Protein AF-A0A3D4V190-F1 (afdb_monomer_lite)

Foldseek 3Di:
DVVVVVVVVVVVVVVPPPPPDLPQPPQQQVDPADAPVVQVVVCVVPVAAEDEDDDDSPPPVSVVCSHPPSNDPVNVVCCVPHYHYHD

Secondary structure (DSSP, 8-state):
-HHHHHHHHHHHHHHT-------------S---B-HHHHHHHHHHH-PEEEE----TT-HHHHHHHHHTTTSHHHHHHHHHHEEEE-

Sequence (87 aa):
MKIFRITLVLLLALLTSTVSSAQESNVDSGVKWQSLEEAQKKAKETGKKVLIFGYADWCTYCMKMRKETYPTENVQKSLSDDFIPVQ

pLDDT: mean 86.74, std 13.8, range [55.81, 98.12]

Radius of gyration: 22.43 Å; chains: 1; bounding box: 73×20×27 Å

Structure (mmCIF, N/CA/C/O backbone):
data_AF-A0A3D4V190-F1
#
_entry.id   AF-A0A3D4V190-F1
#
loop_
_atom_site.group_PDB
_atom_site.id
_atom_site.type_symbol
_atom_site.label_atom_id
_atom_site.label_alt_id
_atom_site.label_comp_id
_atom_site.label_asym_id
_atom_site.label_entity_id
_atom_site.label_seq_id
_atom_site.pdbx_PDB_ins_code
_atom_site.Cartn_x
_atom_site.Cartn_y
_atom_site.Cartn_z
_atom_site.occupancy
_atom_site.B_iso_or_equiv
_atom_site.auth_seq_id
_atom_site.auth_comp_id
_atom_site.auth_asym_id
_atom_site.auth_atom_id
_atom_site.pdbx_PDB_model_num
ATOM 1 N N . MET A 1 1 ? 58.165 -13.372 11.500 1.00 59.25 1 MET A N 1
ATOM 2 C CA . MET A 1 1 ? 57.063 -13.039 12.442 1.00 59.25 1 MET A CA 1
ATOM 3 C C . MET A 1 1 ? 56.254 -11.791 12.063 1.00 59.25 1 MET A C 1
ATOM 5 O O . MET A 1 1 ? 55.038 -11.861 12.146 1.00 59.25 1 MET A O 1
ATOM 9 N N . LYS A 1 2 ? 56.860 -10.668 11.633 1.00 59.44 2 LYS A N 1
ATOM 10 C CA . LYS A 1 2 ? 56.107 -9.457 11.217 1.00 59.44 2 LYS A CA 1
ATOM 11 C C . LYS A 1 2 ? 55.277 -9.649 9.935 1.00 59.44 2 LYS A C 1
ATOM 13 O O . LYS A 1 2 ? 54.122 -9.255 9.909 1.00 59.44 2 LYS A O 1
ATOM 18 N N . ILE A 1 3 ? 55.831 -10.328 8.926 1.00 64.56 3 ILE A N 1
ATOM 19 C CA . ILE A 1 3 ? 55.146 -10.599 7.647 1.00 64.56 3 ILE A CA 1
ATOM 20 C C . ILE A 1 3 ? 53.914 -11.491 7.861 1.00 64.56 3 ILE A C 1
ATOM 22 O O . ILE A 1 3 ? 52.834 -11.139 7.418 1.00 64.56 3 ILE A O 1
ATOM 26 N N . PHE A 1 4 ? 54.042 -12.560 8.656 1.00 67.75 4 PHE A N 1
ATOM 27 C CA . PHE A 1 4 ? 52.935 -13.472 8.982 1.00 67.75 4 PHE A CA 1
ATOM 28 C C . PHE A 1 4 ? 51.776 -12.774 9.717 1.00 67.75 4 PHE A C 1
ATOM 30 O O . PHE A 1 4 ? 50.615 -13.099 9.499 1.00 67.75 4 PHE A O 1
ATOM 37 N N . ARG A 1 5 ? 52.080 -11.768 10.554 1.00 71.31 5 ARG A N 1
ATOM 38 C CA . ARG A 1 5 ? 51.066 -10.927 11.211 1.00 71.31 5 ARG A CA 1
ATOM 39 C C . ARG A 1 5 ? 50.329 -10.022 10.223 1.00 71.31 5 ARG A C 1
ATOM 41 O O . ARG A 1 5 ? 49.125 -9.860 10.361 1.00 71.31 5 ARG A O 1
ATOM 48 N N . ILE A 1 6 ? 51.022 -9.471 9.227 1.00 76.44 6 ILE A N 1
ATOM 49 C CA . ILE A 1 6 ? 50.402 -8.634 8.186 1.00 76.44 6 ILE A CA 1
ATOM 50 C C . ILE A 1 6 ? 49.497 -9.489 7.294 1.00 76.44 6 ILE A C 1
ATOM 52 O O . ILE A 1 6 ? 48.366 -9.096 7.022 1.00 76.44 6 ILE A O 1
ATOM 56 N N . THR A 1 7 ? 49.950 -10.688 6.911 1.00 76.31 7 THR A N 1
ATOM 57 C CA . THR A 1 7 ? 49.142 -11.625 6.119 1.00 76.31 7 THR A CA 1
ATOM 58 C C . THR A 1 7 ? 47.887 -12.066 6.876 1.00 76.31 7 THR A C 1
ATOM 60 O O . THR A 1 7 ? 46.813 -12.112 6.288 1.00 76.31 7 THR A O 1
ATOM 63 N N . LEU A 1 8 ? 47.992 -12.316 8.188 1.00 80.50 8 LEU A N 1
ATOM 64 C CA . LEU A 1 8 ? 46.856 -12.703 9.031 1.00 80.50 8 LEU A CA 1
ATOM 65 C C . LEU A 1 8 ? 45.807 -11.585 9.167 1.00 80.50 8 LEU A C 1
ATOM 67 O O . LEU A 1 8 ? 44.613 -11.863 9.127 1.00 80.50 8 LEU A O 1
ATOM 71 N N . VAL A 1 9 ? 46.239 -10.324 9.287 1.00 81.12 9 VAL A N 1
ATOM 72 C CA . VAL A 1 9 ? 45.330 -9.165 9.375 1.00 81.12 9 VAL A CA 1
ATOM 73 C C . VAL A 1 9 ? 44.612 -8.914 8.043 1.00 81.12 9 VAL A C 1
ATOM 75 O O . VAL A 1 9 ? 43.411 -8.653 8.040 1.00 81.12 9 VAL A O 1
ATOM 78 N N . LEU A 1 10 ? 45.312 -9.057 6.913 1.00 78.44 10 LEU A N 1
ATOM 79 C CA . LEU A 1 10 ? 44.716 -8.945 5.575 1.00 78.44 10 LEU A CA 1
ATOM 80 C C . LEU A 1 10 ? 43.691 -10.053 5.294 1.00 78.44 10 LEU A C 1
ATOM 82 O O . LEU A 1 10 ? 42.641 -9.781 4.718 1.00 78.44 10 LEU A O 1
ATOM 86 N N . LEU A 1 11 ? 43.963 -11.283 5.741 1.00 78.44 11 LEU A N 1
ATOM 87 C CA . LEU A 1 11 ? 43.036 -12.407 5.588 1.00 78.44 11 LEU A CA 1
ATOM 88 C C . LEU A 1 11 ? 41.762 -12.218 6.432 1.00 78.44 11 LEU A C 1
ATOM 90 O O . LEU A 1 11 ? 40.667 -12.544 5.982 1.00 78.44 11 LEU A O 1
ATOM 94 N N . LEU A 1 12 ? 41.897 -11.658 7.639 1.00 76.31 12 LEU A N 1
ATOM 95 C CA . LEU A 1 12 ? 40.773 -11.405 8.544 1.00 76.31 12 LEU A CA 1
ATOM 96 C C . LEU A 1 12 ? 39.860 -10.270 8.042 1.00 76.31 12 LEU A C 1
ATOM 98 O O . LEU A 1 12 ? 38.648 -10.339 8.223 1.00 76.31 12 LEU A O 1
ATOM 102 N N . ALA A 1 13 ? 40.420 -9.265 7.361 1.00 74.62 13 ALA A N 1
ATOM 103 C CA . ALA A 1 13 ? 39.658 -8.172 6.749 1.00 74.62 13 ALA A CA 1
ATOM 104 C C . ALA A 1 13 ? 38.847 -8.607 5.510 1.00 74.62 13 ALA A C 1
ATOM 106 O O . ALA A 1 13 ? 37.809 -8.018 5.219 1.00 74.62 13 ALA A O 1
ATOM 107 N N . LEU A 1 14 ? 39.284 -9.651 4.795 1.00 70.25 14 LEU A N 1
ATOM 108 C CA . LEU A 1 14 ? 38.534 -10.223 3.667 1.00 70.25 14 LEU A CA 1
ATOM 109 C C . LEU A 1 14 ? 37.316 -11.054 4.112 1.00 70.25 14 LEU A C 1
ATOM 111 O O . LEU A 1 14 ? 36.390 -11.258 3.333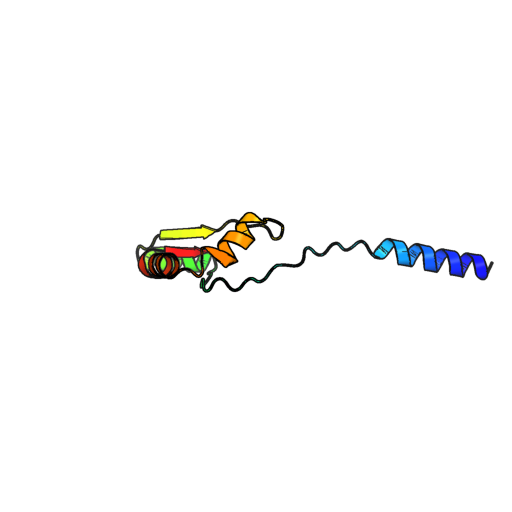 1.00 70.25 14 LEU A O 1
ATOM 115 N N . LEU A 1 15 ? 37.302 -11.540 5.356 1.00 67.31 15 LEU A N 1
ATOM 116 C CA . LEU A 1 15 ? 36.213 -12.366 5.890 1.00 67.31 15 LEU A CA 1
ATOM 117 C C . LEU A 1 15 ? 35.001 -11.541 6.355 1.00 67.31 15 LEU A C 1
ATOM 119 O O . LEU A 1 15 ? 33.905 -12.083 6.467 1.00 67.31 15 LEU A O 1
ATOM 123 N N . THR A 1 16 ? 35.160 -10.236 6.594 1.00 65.75 16 THR A N 1
ATOM 124 C CA . THR A 1 16 ? 34.077 -9.358 7.077 1.00 65.75 16 THR A CA 1
ATOM 125 C C . THR A 1 16 ? 33.242 -8.725 5.958 1.00 65.75 16 THR A C 1
ATOM 127 O O . THR A 1 16 ? 32.277 -8.020 6.243 1.00 65.75 16 THR A O 1
ATOM 130 N N . SER A 1 17 ? 33.558 -8.980 4.683 1.00 59.28 17 SER A N 1
ATOM 131 C CA . SER A 1 17 ? 32.918 -8.320 3.530 1.00 59.28 17 SER A CA 1
ATOM 132 C C . SER A 1 17 ? 31.561 -8.911 3.111 1.00 59.28 17 SER A C 1
ATOM 134 O O . SER A 1 17 ? 30.985 -8.458 2.127 1.00 59.28 17 SER A O 1
ATOM 136 N N . THR A 1 18 ? 31.032 -9.918 3.813 1.00 61.38 18 THR A N 1
ATOM 137 C CA . THR A 1 18 ? 29.799 -10.634 3.416 1.00 61.38 18 THR A CA 1
ATOM 138 C C . THR A 1 18 ? 28.535 -10.151 4.134 1.00 61.38 18 THR A C 1
ATOM 140 O O . THR A 1 18 ? 27.578 -10.904 4.300 1.00 61.38 18 THR A O 1
ATOM 143 N N . VAL A 1 19 ? 28.474 -8.875 4.522 1.00 63.34 19 VAL A N 1
ATOM 144 C CA . VAL A 1 19 ? 27.197 -8.238 4.882 1.00 63.34 19 VAL A CA 1
ATOM 145 C C . VAL A 1 19 ? 26.398 -7.992 3.603 1.00 63.34 19 VAL A C 1
ATOM 147 O O . VAL A 1 19 ? 26.528 -6.966 2.939 1.00 63.34 19 VAL A O 1
ATOM 150 N N . SER A 1 20 ? 25.591 -8.984 3.225 1.00 60.72 20 SER A N 1
ATOM 151 C CA . SER A 1 20 ? 24.593 -8.849 2.167 1.00 60.72 20 SER A CA 1
ATOM 152 C C . SER A 1 20 ? 23.411 -8.053 2.723 1.00 60.72 20 SER A C 1
ATOM 154 O O . SER A 1 20 ? 22.443 -8.615 3.228 1.00 60.72 20 SER A O 1
ATOM 156 N N . SER A 1 21 ? 23.512 -6.724 2.688 1.00 60.72 21 SER A N 1
ATOM 157 C CA . SER A 1 21 ? 22.327 -5.878 2.818 1.00 60.72 21 SER A CA 1
ATOM 158 C C . SER A 1 21 ? 21.532 -6.020 1.526 1.00 60.72 21 SER A C 1
ATOM 160 O O . SER A 1 21 ? 21.972 -5.553 0.475 1.00 60.72 21 SER A O 1
ATOM 162 N N . ALA A 1 22 ? 20.376 -6.679 1.589 1.00 57.97 22 ALA A N 1
ATOM 163 C CA . ALA A 1 22 ? 19.389 -6.577 0.526 1.00 57.97 22 ALA A CA 1
ATOM 164 C C . ALA A 1 22 ? 19.029 -5.089 0.387 1.00 57.97 22 ALA A C 1
ATOM 166 O O . ALA A 1 22 ? 18.523 -4.481 1.326 1.00 57.97 22 ALA A O 1
ATOM 167 N N . GLN A 1 23 ? 19.391 -4.467 -0.737 1.00 55.81 23 GLN A N 1
ATOM 168 C CA . GLN A 1 23 ? 19.041 -3.074 -1.000 1.00 55.81 23 GLN A CA 1
ATOM 169 C C . GLN A 1 23 ? 17.521 -2.969 -1.115 1.00 55.81 23 GLN A C 1
ATOM 171 O O . GLN A 1 23 ? 16.927 -3.493 -2.056 1.00 55.81 23 GLN A O 1
ATOM 176 N N . GLU A 1 24 ? 16.905 -2.289 -0.152 1.00 57.56 24 GLU A N 1
ATOM 177 C CA . GLU A 1 24 ? 15.481 -1.985 -0.158 1.00 57.56 24 GLU A CA 1
ATOM 178 C C . GLU A 1 24 ? 15.176 -1.094 -1.371 1.00 57.56 24 GLU A C 1
ATOM 180 O O . GLU A 1 24 ? 15.608 0.061 -1.468 1.00 57.56 24 GLU A O 1
ATOM 185 N N . SER A 1 25 ? 14.477 -1.649 -2.359 1.00 58.41 25 SER A N 1
ATOM 186 C CA . SER A 1 25 ? 14.098 -0.907 -3.553 1.00 58.41 25 SER A CA 1
ATOM 187 C C . SER A 1 25 ? 12.921 0.015 -3.227 1.00 58.41 25 SER A C 1
ATOM 189 O O . SER A 1 25 ? 11.756 -0.375 -3.347 1.00 58.41 25 SER A O 1
ATOM 191 N N . ASN A 1 26 ? 13.215 1.244 -2.810 1.00 64.75 26 ASN A N 1
ATOM 192 C CA . ASN A 1 26 ? 12.202 2.278 -2.608 1.00 64.75 26 ASN A CA 1
ATOM 193 C C . ASN A 1 26 ? 11.700 2.795 -3.969 1.00 64.75 26 ASN A C 1
ATOM 195 O O . ASN A 1 26 ? 12.144 3.820 -4.480 1.00 64.75 26 ASN A O 1
ATOM 199 N N . VAL A 1 27 ? 10.798 2.032 -4.594 1.00 79.44 27 VAL A N 1
ATOM 200 C CA . VAL A 1 27 ? 10.028 2.464 -5.767 1.00 79.44 27 VAL A CA 1
ATOM 201 C C . VAL A 1 27 ? 8.841 3.281 -5.269 1.00 79.44 27 VAL A C 1
ATOM 203 O O . VAL A 1 27 ? 7.949 2.732 -4.615 1.00 79.44 27 VAL A O 1
ATOM 206 N N . ASP A 1 28 ? 8.816 4.575 -5.593 1.00 83.75 28 ASP A N 1
ATOM 207 C CA . ASP A 1 28 ? 7.640 5.408 -5.349 1.00 83.75 28 ASP A CA 1
ATOM 208 C C . ASP A 1 28 ? 6.485 4.925 -6.238 1.00 83.75 28 ASP A C 1
ATOM 210 O O . ASP A 1 28 ? 6.546 4.972 -7.466 1.00 83.75 28 ASP A O 1
ATOM 214 N N . SER A 1 29 ? 5.454 4.395 -5.587 1.00 90.00 29 SER A N 1
ATOM 215 C CA . SER A 1 29 ? 4.270 3.807 -6.221 1.00 90.00 29 SER A CA 1
ATOM 216 C C . SER A 1 29 ? 3.060 4.744 -6.181 1.00 90.00 29 SER A C 1
ATOM 218 O O . SER A 1 29 ? 1.977 4.361 -6.627 1.00 90.00 29 SER A O 1
ATOM 220 N N . GLY A 1 30 ? 3.210 5.943 -5.602 1.00 92.50 30 GLY A N 1
ATOM 221 C CA . GLY A 1 30 ? 2.114 6.883 -5.356 1.00 92.50 30 GLY A CA 1
ATOM 222 C C . GLY A 1 30 ? 1.116 6.431 -4.282 1.00 92.50 30 GLY A C 1
ATOM 223 O O . GLY A 1 30 ? 0.152 7.137 -3.998 1.00 92.50 30 GLY A O 1
ATOM 224 N N . VAL A 1 31 ? 1.315 5.260 -3.668 1.00 94.81 31 VAL A N 1
ATOM 225 C CA . VAL A 1 31 ? 0.421 4.720 -2.635 1.00 94.81 31 VAL A CA 1
ATOM 226 C C . VAL A 1 31 ? 0.781 5.293 -1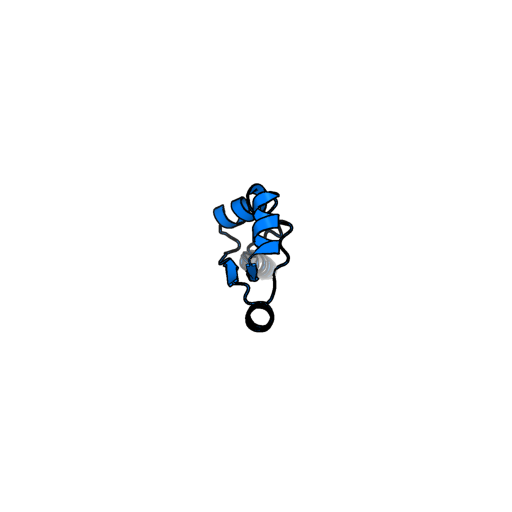.267 1.00 94.81 31 VAL A C 1
ATOM 228 O O . VAL A 1 31 ? 1.929 5.237 -0.828 1.00 94.81 31 VAL A O 1
ATOM 231 N N . LYS A 1 32 ? -0.225 5.810 -0.555 1.00 93.31 32 LYS A N 1
ATOM 232 C CA . LYS A 1 32 ? -0.089 6.303 0.823 1.00 93.31 32 LYS A CA 1
ATOM 233 C C . LYS A 1 32 ? -0.242 5.158 1.821 1.00 93.31 32 LYS A C 1
ATOM 235 O O . LYS A 1 32 ? -1.323 4.963 2.378 1.00 93.31 32 LYS A O 1
ATOM 240 N N . TRP A 1 33 ? 0.833 4.401 2.005 1.00 94.75 33 TRP A N 1
ATOM 241 C CA . TRP A 1 33 ? 0.901 3.294 2.959 1.00 94.75 33 TRP A CA 1
ATOM 242 C C . TRP A 1 33 ? 0.695 3.765 4.399 1.00 94.75 33 TRP A C 1
ATOM 244 O O . TRP A 1 33 ? 1.160 4.839 4.782 1.00 94.75 33 TRP A O 1
ATOM 254 N N . GLN A 1 34 ? -0.011 2.960 5.189 1.00 95.75 34 GLN A N 1
ATOM 255 C CA . GLN A 1 34 ? -0.322 3.242 6.591 1.00 95.75 34 GLN A CA 1
ATOM 256 C C . GLN A 1 34 ? 0.087 2.070 7.474 1.00 95.75 34 GLN A C 1
ATOM 258 O O . GLN A 1 34 ? 0.184 0.937 7.001 1.00 95.75 34 GLN A O 1
ATOM 263 N N . SER A 1 35 ? 0.281 2.330 8.768 1.00 97.12 35 SER A N 1
ATOM 264 C CA . SER A 1 35 ? 0.459 1.249 9.734 1.00 97.12 35 SER A CA 1
ATOM 265 C C . SER A 1 35 ? -0.839 0.452 9.884 1.00 97.12 35 SER A C 1
ATOM 267 O O . SER A 1 35 ? -1.945 0.976 9.707 1.00 97.12 35 SER A O 1
ATOM 269 N N . LEU A 1 36 ? -0.718 -0.825 10.248 1.00 97.06 36 LEU A N 1
ATOM 270 C CA . LEU A 1 36 ? -1.887 -1.674 10.473 1.00 97.06 36 LEU A CA 1
ATOM 271 C C . LEU A 1 36 ? -2.806 -1.107 11.570 1.00 97.06 36 LEU A C 1
ATOM 273 O O . LEU A 1 36 ? -4.025 -1.165 11.434 1.00 97.06 36 LEU A O 1
ATOM 277 N N . GLU A 1 37 ? -2.236 -0.526 12.626 1.00 97.38 37 GLU 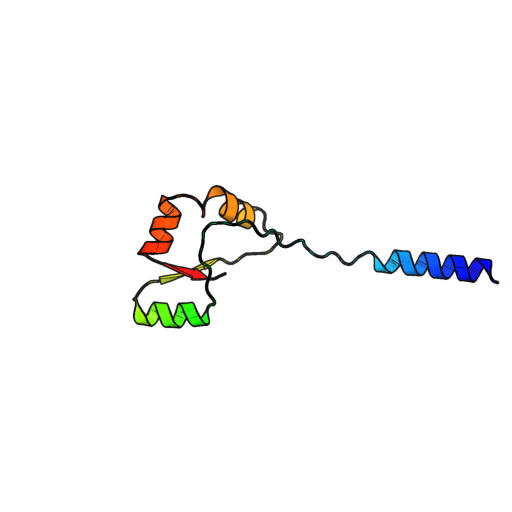A N 1
ATOM 278 C CA . GLU A 1 37 ? -2.993 0.077 13.728 1.00 97.38 37 GLU A CA 1
ATOM 279 C C . GLU A 1 37 ? -3.831 1.280 13.260 1.00 97.38 37 GLU A C 1
ATOM 281 O O . GLU A 1 37 ? -5.040 1.343 13.508 1.00 97.38 37 GLU A O 1
ATOM 286 N N . GLU A 1 38 ? -3.223 2.210 12.516 1.00 97.31 38 GLU A N 1
ATOM 287 C CA . GLU A 1 38 ? -3.935 3.358 11.946 1.00 97.31 38 GLU A CA 1
ATOM 288 C C . GLU A 1 38 ? -5.025 2.916 10.971 1.00 97.31 38 GLU A C 1
ATOM 290 O O . GLU A 1 38 ? -6.139 3.453 10.985 1.00 97.31 38 GLU A O 1
ATOM 295 N N . ALA A 1 39 ? -4.719 1.915 10.143 1.00 97.88 39 ALA A N 1
ATOM 296 C CA . ALA A 1 39 ? -5.660 1.377 9.179 1.00 97.88 39 ALA A CA 1
ATOM 297 C C . ALA A 1 39 ? -6.864 0.719 9.860 1.00 97.88 39 ALA A C 1
ATOM 299 O O . ALA A 1 39 ? -7.998 0.946 9.441 1.00 97.88 39 ALA A O 1
ATOM 300 N N . GLN A 1 40 ? -6.650 -0.032 10.943 1.00 97.69 40 GLN A N 1
ATOM 301 C CA . GLN A 1 40 ? -7.729 -0.629 11.734 1.00 97.69 40 GLN A CA 1
ATOM 302 C C . GLN A 1 40 ? -8.644 0.430 12.350 1.00 97.69 40 GLN A C 1
ATOM 304 O O . GLN A 1 40 ? -9.868 0.266 12.335 1.00 97.69 40 GLN A O 1
ATOM 309 N N . LYS A 1 41 ? -8.078 1.523 12.875 1.00 98.12 41 LYS A N 1
ATOM 310 C CA . LYS A 1 41 ? -8.869 2.638 13.408 1.00 98.12 41 LYS A CA 1
ATOM 311 C C . LYS A 1 41 ? -9.703 3.300 12.304 1.00 98.12 41 LYS A C 1
ATOM 313 O O . LYS A 1 41 ? -10.923 3.385 12.433 1.00 98.12 41 LYS A O 1
ATOM 318 N N . LYS A 1 42 ? -9.075 3.680 11.188 1.00 97.25 42 LYS A N 1
ATOM 319 C CA . LYS A 1 42 ? -9.761 4.328 10.054 1.00 97.25 42 LYS A CA 1
ATOM 320 C C . LYS A 1 42 ? -10.802 3.426 9.395 1.00 97.25 42 LYS A C 1
ATOM 322 O O . LYS A 1 42 ? -11.840 3.919 8.963 1.00 97.25 42 LYS A O 1
ATOM 327 N N . ALA A 1 43 ? -10.568 2.116 9.326 1.00 97.75 43 ALA A N 1
ATOM 328 C CA . ALA A 1 43 ? -11.536 1.167 8.780 1.00 97.75 43 ALA A CA 1
ATOM 329 C C . ALA A 1 43 ? -12.823 1.139 9.616 1.00 97.75 43 ALA A C 1
ATOM 331 O O . ALA A 1 43 ? -13.916 1.149 9.053 1.00 97.75 43 ALA A O 1
ATOM 332 N N . LYS A 1 44 ? -12.708 1.190 10.952 1.00 97.44 44 LYS A N 1
ATOM 333 C CA . LYS A 1 44 ? -13.871 1.292 11.853 1.00 97.44 44 LYS A CA 1
ATOM 334 C C . LYS A 1 44 ? -14.638 2.603 11.670 1.00 97.44 44 LYS A C 1
ATOM 336 O O . LYS A 1 44 ? -15.859 2.595 11.747 1.00 97.44 44 LYS A O 1
ATOM 341 N N . GLU A 1 45 ? -13.934 3.708 11.433 1.00 97.69 45 GLU A N 1
ATOM 342 C CA . GLU A 1 45 ? -14.537 5.039 11.271 1.00 97.69 45 GLU A CA 1
ATOM 343 C C . GLU A 1 45 ? -15.204 5.231 9.899 1.00 97.69 45 GLU A C 1
ATOM 345 O O . GLU A 1 45 ? -16.248 5.867 9.799 1.00 97.69 45 GLU A O 1
ATOM 350 N N . THR A 1 46 ? -14.603 4.692 8.836 1.00 96.88 46 THR A N 1
ATOM 351 C CA . THR A 1 46 ? -15.013 4.965 7.445 1.00 96.88 46 THR A CA 1
ATOM 352 C C . THR A 1 46 ? -15.806 3.836 6.791 1.00 96.88 46 THR A C 1
ATOM 354 O O . THR A 1 46 ? -16.426 4.055 5.755 1.00 96.88 46 THR A O 1
ATOM 357 N N . GLY A 1 47 ? -15.749 2.617 7.336 1.00 96.38 47 GLY A N 1
ATOM 358 C CA . GLY A 1 47 ? -16.294 1.413 6.700 1.00 96.38 47 GLY A CA 1
ATOM 359 C C . GLY A 1 47 ? -15.484 0.899 5.500 1.00 96.38 47 GLY A C 1
ATOM 360 O O . GLY A 1 47 ? -15.871 -0.104 4.897 1.00 96.38 47 GLY A O 1
ATOM 361 N N . LYS A 1 48 ? -14.363 1.546 5.146 1.00 97.19 48 LYS A N 1
ATOM 362 C CA . LYS A 1 48 ? -13.474 1.094 4.064 1.00 97.19 48 LYS A CA 1
ATOM 363 C C . LYS A 1 48 ? -12.747 -0.195 4.433 1.00 97.19 48 LYS A C 1
ATOM 365 O O . LYS A 1 48 ? -12.456 -0.459 5.601 1.00 97.19 48 LYS A O 1
ATOM 370 N N . LYS A 1 49 ? -12.402 -0.986 3.416 1.00 97.88 49 LYS A N 1
ATOM 371 C CA . LYS A 1 49 ? -11.656 -2.239 3.598 1.00 97.88 49 LYS A CA 1
ATOM 372 C C . LYS A 1 49 ? -10.162 -1.954 3.741 1.00 97.88 49 LYS A C 1
ATOM 374 O O . LYS A 1 49 ? -9.621 -1.094 3.055 1.00 97.88 49 LYS A O 1
ATOM 379 N N . VAL A 1 50 ? -9.471 -2.716 4.585 1.00 98.12 50 VAL A N 1
ATOM 380 C CA . VAL A 1 50 ? -8.003 -2.674 4.652 1.00 98.12 50 VAL A CA 1
ATOM 381 C C . VAL A 1 50 ? -7.431 -3.551 3.540 1.00 98.12 50 VAL A C 1
ATOM 383 O O . VAL A 1 50 ? -7.792 -4.724 3.436 1.00 98.12 50 VAL A O 1
ATOM 386 N N . LEU A 1 51 ? -6.547 -2.990 2.716 1.00 97.56 51 LEU A N 1
ATOM 387 C CA . LEU A 1 51 ? -5.788 -3.730 1.709 1.00 97.56 51 LEU A CA 1
ATOM 388 C C . LEU A 1 51 ? -4.382 -3.988 2.251 1.00 97.56 51 LEU A C 1
ATOM 390 O O . LEU A 1 51 ? -3.611 -3.048 2.420 1.00 97.56 51 LEU A O 1
ATOM 394 N N . ILE A 1 52 ? -4.047 -5.251 2.502 1.00 97.12 52 ILE A N 1
ATOM 395 C CA . ILE A 1 52 ? -2.720 -5.641 2.989 1.00 97.12 52 ILE A CA 1
ATOM 396 C C . ILE A 1 52 ? -1.870 -6.089 1.800 1.00 97.12 52 ILE A C 1
ATOM 398 O O . ILE A 1 52 ? -2.201 -7.070 1.131 1.00 97.12 52 ILE A O 1
ATOM 402 N N . PHE A 1 53 ? -0.769 -5.386 1.554 1.00 95.50 53 PHE A N 1
ATOM 403 C CA . PHE A 1 53 ? 0.213 -5.733 0.538 1.00 95.50 53 PHE A CA 1
ATOM 404 C C . PHE A 1 53 ? 1.430 -6.405 1.179 1.00 95.50 53 PHE A C 1
ATOM 406 O O . PHE A 1 53 ? 2.361 -5.747 1.631 1.00 95.50 53 PHE A O 1
ATOM 413 N N . GLY A 1 54 ? 1.425 -7.738 1.204 1.00 93.88 54 GLY A N 1
ATOM 414 C CA . GLY A 1 54 ? 2.595 -8.509 1.617 1.00 93.88 54 GLY A CA 1
ATOM 415 C C . GLY A 1 54 ? 3.692 -8.447 0.556 1.00 93.88 54 GLY A C 1
ATOM 416 O O . GLY A 1 54 ? 3.442 -8.746 -0.613 1.00 93.88 54 GLY A O 1
ATOM 417 N N . TYR A 1 55 ? 4.908 -8.084 0.960 1.00 92.75 55 TYR A N 1
ATOM 418 C CA . TYR A 1 55 ? 6.063 -8.016 0.072 1.00 92.75 55 TYR A CA 1
ATOM 419 C C . TYR A 1 55 ? 7.324 -8.569 0.740 1.00 92.75 55 TYR A C 1
ATOM 421 O O . TYR A 1 55 ? 7.361 -8.838 1.938 1.00 92.75 55 TYR A O 1
ATOM 429 N N . ALA A 1 56 ? 8.362 -8.737 -0.070 1.00 91.19 56 ALA A N 1
ATOM 430 C CA . ALA A 1 56 ? 9.732 -8.929 0.379 1.00 91.19 56 ALA A CA 1
ATOM 431 C C . ALA A 1 56 ? 10.648 -8.104 -0.529 1.00 91.19 56 ALA A C 1
ATOM 433 O O . ALA A 1 56 ? 10.315 -7.886 -1.698 1.00 91.19 56 ALA A O 1
ATOM 434 N N . ASP A 1 57 ? 11.804 -7.679 -0.033 1.00 86.69 57 ASP A N 1
ATOM 435 C CA . ASP A 1 57 ? 12.716 -6.811 -0.797 1.00 86.69 57 ASP A CA 1
ATOM 436 C C . ASP A 1 57 ? 13.263 -7.492 -2.058 1.00 86.69 57 ASP A C 1
ATOM 438 O O . ASP A 1 57 ? 13.535 -6.850 -3.066 1.00 86.69 57 ASP A O 1
ATOM 442 N N . TRP A 1 58 ? 13.349 -8.822 -2.034 1.00 87.81 58 TRP A N 1
ATOM 443 C CA . TRP A 1 58 ? 13.781 -9.656 -3.157 1.00 87.81 58 TRP A CA 1
ATOM 444 C C . TRP A 1 58 ? 12.623 -10.121 -4.057 1.00 87.81 58 TRP A C 1
ATOM 446 O O . TRP A 1 58 ? 12.825 -10.899 -4.991 1.00 87.81 58 TRP A O 1
ATOM 456 N N . CYS A 1 59 ? 11.394 -9.664 -3.810 1.00 91.56 59 CYS A N 1
ATOM 457 C CA . CYS A 1 59 ? 10.231 -10.055 -4.599 1.00 91.56 59 CYS A CA 1
ATOM 458 C C . CYS A 1 59 ? 10.147 -9.250 -5.908 1.00 91.56 59 C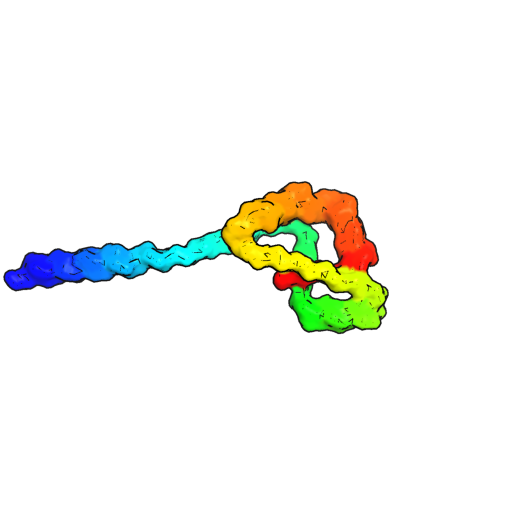YS A C 1
ATOM 460 O O . CYS A 1 59 ? 9.575 -8.156 -5.962 1.00 91.56 59 CYS A O 1
ATOM 462 N N . THR A 1 60 ? 10.640 -9.830 -7.005 1.00 93.12 60 THR A N 1
ATOM 463 C CA . THR A 1 60 ? 10.615 -9.202 -8.339 1.00 93.12 60 THR A CA 1
ATOM 464 C C . THR A 1 60 ? 9.209 -8.776 -8.776 1.00 93.12 60 THR A C 1
ATOM 466 O O . THR A 1 60 ? 9.027 -7.689 -9.324 1.00 93.12 60 THR A O 1
ATOM 469 N N . TYR A 1 61 ? 8.186 -9.591 -8.504 1.00 94.69 61 TYR A N 1
ATOM 470 C CA . TYR A 1 61 ? 6.806 -9.256 -8.868 1.00 94.69 61 TYR A CA 1
ATOM 471 C C . TYR A 1 61 ? 6.219 -8.129 -8.014 1.00 94.69 61 TYR A C 1
ATOM 473 O O . TYR A 1 61 ? 5.455 -7.314 -8.526 1.00 94.69 61 TYR A O 1
ATOM 481 N N . CYS A 1 62 ? 6.626 -8.022 -6.749 1.00 93.81 62 CYS A N 1
ATOM 482 C CA . CYS A 1 62 ? 6.222 -6.934 -5.866 1.00 93.81 62 CYS A CA 1
ATOM 483 C C . CYS A 1 62 ? 6.786 -5.600 -6.376 1.00 93.81 62 CYS A C 1
ATOM 485 O O . CYS A 1 62 ? 6.062 -4.606 -6.457 1.00 93.81 62 CYS A O 1
ATOM 487 N N . MET A 1 63 ? 8.051 -5.596 -6.815 1.00 92.75 63 MET A N 1
ATOM 488 C CA . MET A 1 63 ? 8.661 -4.435 -7.469 1.00 92.75 63 MET A CA 1
ATOM 489 C C . MET A 1 63 ? 7.949 -4.067 -8.773 1.00 92.75 63 MET A C 1
ATOM 491 O O . MET A 1 63 ? 7.668 -2.892 -9.009 1.00 92.75 63 MET A O 1
ATOM 495 N N . LYS A 1 64 ? 7.617 -5.064 -9.604 1.00 94.56 64 LYS A N 1
ATOM 496 C CA . LYS A 1 64 ? 6.875 -4.841 -10.849 1.00 94.56 64 LYS A CA 1
ATOM 497 C C . LYS A 1 64 ? 5.510 -4.204 -10.579 1.00 94.56 64 LYS A C 1
ATOM 499 O O . LYS A 1 64 ? 5.169 -3.218 -11.220 1.00 94.56 64 LYS A O 1
ATOM 504 N N . MET A 1 65 ? 4.773 -4.693 -9.583 1.00 95.50 65 MET A N 1
ATOM 505 C CA . MET A 1 65 ? 3.482 -4.125 -9.185 1.00 95.50 65 MET A CA 1
ATOM 506 C C . MET A 1 65 ? 3.616 -2.673 -8.696 1.00 95.50 65 MET A C 1
ATOM 508 O O . MET A 1 65 ? 2.825 -1.821 -9.103 1.00 95.50 65 MET A O 1
ATOM 512 N N . ARG A 1 66 ? 4.645 -2.362 -7.890 1.00 94.00 66 ARG A N 1
ATOM 513 C CA . ARG A 1 66 ? 4.961 -0.985 -7.455 1.00 94.00 66 ARG A CA 1
ATOM 514 C C . ARG A 1 66 ? 5.301 -0.049 -8.608 1.00 94.00 66 ARG A C 1
ATOM 516 O O . ARG A 1 66 ? 4.935 1.118 -8.545 1.00 94.00 66 ARG A O 1
ATOM 523 N N . LYS A 1 67 ? 5.953 -0.553 -9.654 1.00 94.69 67 LYS A N 1
ATOM 524 C CA . LYS A 1 67 ? 6.366 0.249 -10.810 1.00 94.69 67 LYS A CA 1
ATOM 525 C C . LYS A 1 67 ? 5.269 0.416 -11.864 1.00 94.69 67 LYS A C 1
ATOM 527 O O . LYS A 1 67 ? 5.170 1.476 -12.468 1.00 94.69 67 LYS A O 1
ATOM 532 N N . GLU A 1 68 ? 4.492 -0.631 -12.123 1.00 96.19 68 GLU A N 1
ATOM 533 C CA . GLU A 1 68 ? 3.630 -0.709 -13.312 1.00 96.19 68 GLU A CA 1
ATOM 534 C C . GLU A 1 68 ? 2.135 -0.718 -12.988 1.00 96.19 68 GLU A C 1
ATOM 536 O O . GLU A 1 68 ? 1.339 -0.328 -13.834 1.00 96.19 68 GLU A O 1
ATOM 541 N N . THR A 1 69 ? 1.730 -1.160 -11.794 1.00 96.50 69 THR A N 1
ATOM 542 C CA . THR A 1 69 ? 0.308 -1.305 -11.440 1.00 96.50 69 THR A CA 1
ATOM 543 C C . THR A 1 69 ? -0.149 -0.213 -10.491 1.00 96.50 69 THR A C 1
ATOM 545 O O . THR A 1 69 ? -1.085 0.516 -10.801 1.00 96.50 69 THR A O 1
ATOM 548 N N . TYR A 1 70 ? 0.506 -0.068 -9.341 1.00 96.38 70 TYR A N 1
ATOM 549 C CA . TYR A 1 70 ? 0.083 0.894 -8.326 1.00 96.38 70 TYR A CA 1
ATOM 550 C C . TYR A 1 70 ? 0.031 2.353 -8.808 1.00 96.38 70 TYR A C 1
ATOM 552 O O . TYR A 1 70 ? -0.911 3.037 -8.420 1.00 96.38 70 TYR A O 1
ATOM 560 N N . PRO A 1 71 ? 0.928 2.834 -9.688 1.00 96.19 71 PRO A N 1
ATOM 561 C CA . PRO A 1 71 ? 0.848 4.204 -10.197 1.00 96.19 71 PRO A CA 1
ATOM 562 C C . PRO A 1 71 ? -0.299 4.452 -11.191 1.00 96.19 71 PRO A C 1
ATOM 564 O O . PRO A 1 71 ? -0.543 5.599 -11.555 1.00 96.19 71 PRO A O 1
ATOM 567 N N . THR A 1 72 ? -0.981 3.408 -11.675 1.00 97.75 72 THR A N 1
ATOM 568 C CA . THR A 1 72 ? -2.045 3.568 -12.680 1.00 97.75 72 THR A CA 1
ATOM 569 C C . THR A 1 72 ? -3.272 4.260 -12.090 1.00 97.75 72 THR A C 1
ATOM 571 O O . THR A 1 72 ? -3.670 4.000 -10.954 1.00 97.75 72 THR A O 1
ATOM 574 N N . GLU A 1 73 ? -3.894 5.145 -12.871 1.00 97.12 73 GLU A N 1
ATOM 575 C CA . GLU A 1 73 ? -4.976 6.020 -12.403 1.00 97.12 73 GLU A CA 1
ATOM 576 C C . GLU A 1 73 ? -6.181 5.243 -11.852 1.00 97.12 73 GLU A C 1
ATOM 578 O O . GLU A 1 73 ? -6.717 5.583 -10.800 1.00 97.12 73 GLU A O 1
ATOM 583 N N . ASN A 1 74 ? -6.585 4.158 -12.514 1.00 97.25 74 ASN A N 1
ATOM 584 C CA . ASN A 1 74 ? -7.696 3.318 -12.069 1.00 97.25 74 ASN A CA 1
ATOM 585 C C . ASN A 1 74 ? -7.398 2.607 -10.737 1.00 97.25 74 ASN A C 1
ATOM 587 O O . ASN A 1 74 ? -8.297 2.461 -9.901 1.00 97.25 74 ASN A O 1
ATOM 591 N N . VAL A 1 75 ? -6.148 2.187 -10.516 1.00 97.25 75 VAL A N 1
ATOM 592 C CA . VAL A 1 75 ? -5.723 1.581 -9.248 1.00 97.25 75 VAL A CA 1
ATOM 593 C C . VAL A 1 75 ? -5.657 2.641 -8.157 1.00 97.25 75 VAL A C 1
ATOM 595 O O . VAL A 1 75 ? -6.225 2.428 -7.091 1.00 97.25 75 VAL A O 1
ATOM 598 N N . GLN A 1 76 ? -5.065 3.804 -8.429 1.00 97.25 76 GLN A N 1
ATOM 599 C CA . GLN A 1 76 ? -5.046 4.937 -7.497 1.00 97.25 76 GLN A CA 1
ATOM 600 C C . GLN A 1 76 ? -6.457 5.371 -7.092 1.00 97.25 76 GLN A C 1
ATOM 602 O O . GLN A 1 76 ? -6.726 5.579 -5.908 1.00 97.25 76 GLN A O 1
ATOM 607 N N . LYS A 1 77 ? -7.382 5.433 -8.054 1.00 96.94 77 LYS A N 1
ATOM 608 C CA . LYS A 1 77 ? -8.789 5.733 -7.794 1.00 96.94 77 LYS A CA 1
ATOM 609 C C . LYS A 1 77 ? -9.430 4.689 -6.885 1.00 96.94 77 LYS A C 1
ATOM 611 O O . LYS A 1 77 ? -10.007 5.058 -5.870 1.00 96.94 77 LYS A O 1
ATOM 616 N N . SER A 1 78 ? -9.261 3.402 -7.188 1.00 95.81 78 SER A N 1
ATOM 617 C CA . SER A 1 78 ? -9.803 2.319 -6.352 1.00 95.81 78 SER A CA 1
ATOM 618 C C . SER A 1 78 ? -9.212 2.346 -4.937 1.00 95.81 78 SER A C 1
ATOM 620 O O . SER A 1 78 ? -9.931 2.216 -3.951 1.00 95.81 78 SER A O 1
ATOM 622 N N . LEU A 1 79 ? -7.899 2.572 -4.811 1.00 96.38 79 LEU A N 1
ATOM 623 C CA . LEU A 1 79 ? -7.232 2.711 -3.515 1.00 96.38 79 LEU A CA 1
ATOM 624 C C . LEU A 1 79 ? -7.762 3.905 -2.720 1.00 96.38 79 LEU A C 1
ATOM 626 O O . LEU A 1 79 ? -7.906 3.804 -1.507 1.00 96.38 79 LEU A O 1
ATOM 630 N N . SER A 1 80 ? -8.054 5.022 -3.386 1.00 94.62 80 SER A N 1
ATOM 631 C CA . SER A 1 80 ? -8.612 6.212 -2.745 1.00 94.62 80 SER A CA 1
ATOM 632 C C . SER A 1 80 ? -10.064 6.012 -2.318 1.00 94.62 80 SER A C 1
ATOM 634 O O . SER A 1 80 ? -10.422 6.366 -1.191 1.00 94.62 80 SER A O 1
ATOM 636 N N . ASP A 1 81 ? -10.889 5.426 -3.182 1.00 95.7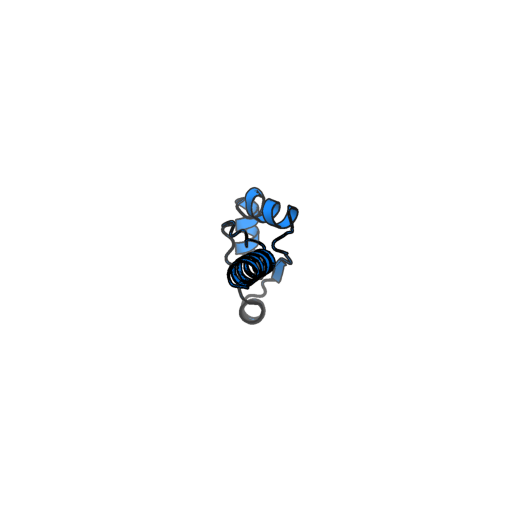5 81 ASP A N 1
ATOM 637 C CA . ASP A 1 81 ? -12.334 5.325 -2.987 1.00 95.75 81 ASP A CA 1
ATOM 638 C C . ASP A 1 81 ? -12.685 4.205 -1.996 1.00 95.75 81 ASP A C 1
ATOM 640 O O . ASP A 1 81 ? -13.447 4.440 -1.053 1.00 95.75 81 ASP A O 1
ATOM 644 N N . ASP A 1 82 ? -12.044 3.039 -2.111 1.00 96.06 82 ASP A N 1
ATOM 645 C CA . ASP A 1 82 ? -12.541 1.803 -1.494 1.00 96.06 82 ASP A CA 1
ATOM 646 C C . ASP A 1 82 ? -11.655 1.243 -0.369 1.00 96.06 82 ASP A C 1
ATOM 648 O O . ASP A 1 82 ? -12.138 0.475 0.477 1.00 96.06 82 ASP A O 1
ATOM 652 N N . PHE A 1 83 ? -10.367 1.609 -0.332 1.00 97.94 83 PHE A N 1
ATOM 653 C CA . PHE A 1 83 ? -9.377 0.908 0.490 1.00 97.94 83 PHE A CA 1
ATOM 654 C C . PHE A 1 83 ? -8.559 1.798 1.433 1.00 97.94 83 PHE A C 1
ATOM 656 O O . PHE A 1 83 ? -8.420 3.007 1.267 1.00 97.94 83 PHE A O 1
ATOM 663 N N . ILE A 1 84 ? -7.986 1.152 2.449 1.00 98.12 84 ILE A N 1
ATOM 664 C CA . ILE A 1 84 ? -6.927 1.688 3.303 1.00 98.12 84 ILE A CA 1
ATOM 665 C C . ILE A 1 84 ? -5.697 0.778 3.131 1.00 98.12 84 ILE A C 1
ATOM 667 O O . ILE A 1 84 ? -5.712 -0.344 3.646 1.00 98.12 84 ILE A O 1
ATOM 671 N N . PRO A 1 85 ? -4.670 1.197 2.370 1.00 97.50 85 PRO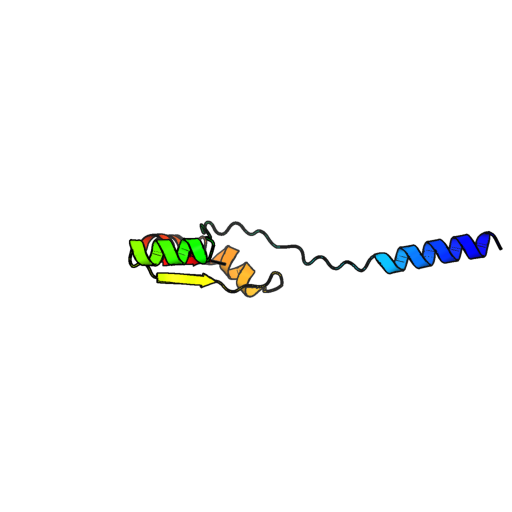 A N 1
ATOM 672 C CA . PRO A 1 85 ? -3.519 0.353 2.057 1.00 97.50 85 PRO A CA 1
ATOM 673 C C . PRO A 1 85 ? -2.502 0.277 3.206 1.00 97.50 85 PRO A C 1
ATOM 675 O O . PRO A 1 85 ? -2.150 1.290 3.815 1.00 97.50 85 PRO A O 1
ATOM 678 N N . VAL A 1 86 ? -2.000 -0.932 3.457 1.00 96.81 86 VAL A N 1
ATOM 679 C CA . VAL A 1 86 ? -1.000 -1.282 4.479 1.00 96.81 86 VAL A CA 1
ATOM 680 C C . VAL A 1 86 ? 0.071 -2.160 3.835 1.00 96.81 86 VAL A C 1
ATOM 682 O O . VAL A 1 86 ? -0.264 -3.024 3.022 1.00 96.81 86 VAL A O 1
ATOM 685 N N . GLN A 1 87 ? 1.334 -1.955 4.204 1.00 89.81 87 GLN A N 1
ATOM 686 C CA . GLN A 1 87 ? 2.471 -2.803 3.831 1.00 89.81 87 GLN A CA 1
ATOM 687 C C . GLN A 1 87 ? 3.391 -3.011 5.031 1.00 89.81 87 GLN A C 1
ATOM 689 O O . GLN A 1 87 ? 3.363 -2.138 5.931 1.00 89.81 87 GLN A O 1
#